Protein AF-A0A2P6QX73-F1 (afdb_monomer_lite)

InterPro domains:
  IPR001680 WD40 repeat [PF00400] (3-36)
  IPR001680 WD40 repeat [PS50082] (3-39)
  IPR015943 WD40/YVTN repeat-like-containing domain superfamily [G3DSA:2.130.10.10] (1-56)
  IPR019775 WD40 repeat, conserved site [PS00678] (23-37)
  IPR036322 WD40-repeat-containing domain superfamily [SSF50978] (4-40)
  IPR044536 Peroxisomal targeting signal 2 receptor [PTHR46027] (1-44)

Foldseek 3Di:
DDADDDPADWPDKDADPVDNQWIWTDGPVQWIWIAGVVCNPDIDIDRDPPPDPDDDPPPPPPDDD

Sequence (65 aa):
MIIPAHEFEILSCDWNKYDNCVIVTASVDKSIKVWDARSIGASICFSTATATPSEKPNARRIGKA

Secondary structure (DSSP, 8-state):
------SS-EEEEEE-SS-TTEEEEEETTSEEEEEETTEEEEEEEEE------------------

pLDDT: mean 75.67, std 14.59, range [46.19, 91.44]

Radius of gyration: 19.23 Å; chains: 1; bounding box: 30×63×33 Å

Structure (mmCIF, N/CA/C/O backbone):
data_AF-A0A2P6QX73-F1
#
_entry.id   AF-A0A2P6QX73-F1
#
loop_
_atom_site.group_PDB
_atom_site.id
_atom_site.type_symbol
_atom_site.label_atom_id
_atom_site.label_alt_id
_atom_site.label_comp_id
_atom_site.label_asym_id
_atom_site.label_entity_id
_atom_site.label_seq_id
_atom_site.pdbx_PDB_ins_code
_atom_site.Cartn_x
_atom_site.Cartn_y
_atom_site.Cartn_z
_atom_site.occupancy
_atom_site.B_iso_or_equiv
_atom_site.auth_seq_id
_atom_site.auth_comp_id
_atom_site.auth_asym_id
_atom_site.auth_atom_id
_atom_site.pdbx_PDB_model_num
ATOM 1 N N . MET A 1 1 ? -0.176 17.722 -7.397 1.00 60.44 1 MET A N 1
ATOM 2 C CA . MET A 1 1 ? -1.174 16.677 -7.717 1.00 60.44 1 MET A CA 1
ATOM 3 C C . MET A 1 1 ? -1.397 15.868 -6.449 1.00 60.44 1 MET A C 1
ATOM 5 O O . MET A 1 1 ? -0.411 15.572 -5.791 1.00 60.44 1 MET A O 1
ATOM 9 N N . ILE A 1 2 ? -2.645 15.596 -6.065 1.00 74.94 2 ILE A N 1
ATOM 10 C CA . ILE A 1 2 ? -2.998 14.869 -4.832 1.00 74.94 2 ILE A CA 1
ATOM 11 C C . ILE A 1 2 ? -3.783 13.628 -5.256 1.00 74.94 2 ILE A C 1
ATOM 13 O O . ILE A 1 2 ? -4.661 13.742 -6.111 1.00 74.94 2 ILE A O 1
ATOM 17 N N . ILE A 1 3 ? -3.447 12.462 -4.702 1.00 77.19 3 ILE A N 1
ATOM 18 C CA . ILE A 1 3 ? -4.068 11.180 -5.055 1.00 77.19 3 ILE A CA 1
ATOM 19 C C . ILE A 1 3 ? -4.760 10.627 -3.803 1.00 77.19 3 ILE A C 1
ATOM 21 O O . ILE A 1 3 ? -4.074 10.361 -2.814 1.00 77.19 3 ILE A O 1
ATOM 25 N N . PRO A 1 4 ? -6.094 10.462 -3.809 1.00 82.38 4 PRO A N 1
ATOM 26 C CA . PRO A 1 4 ? -6.808 9.844 -2.699 1.00 82.38 4 PRO A CA 1
ATOM 27 C C . PRO A 1 4 ? -6.557 8.330 -2.708 1.00 82.38 4 PRO A C 1
ATOM 29 O O . PRO A 1 4 ? -7.128 7.601 -3.518 1.00 82.38 4 PRO A O 1
ATOM 32 N N . ALA A 1 5 ? -5.665 7.861 -1.833 1.00 82.94 5 ALA A N 1
ATOM 33 C CA . ALA A 1 5 ? -5.247 6.461 -1.820 1.00 82.94 5 ALA A CA 1
ATOM 34 C C . ALA A 1 5 ? -6.151 5.561 -0.960 1.00 82.94 5 ALA A C 1
ATOM 36 O O . ALA A 1 5 ? -6.669 4.540 -1.430 1.00 82.94 5 ALA A O 1
ATOM 37 N N . HIS A 1 6 ? -6.356 5.953 0.295 1.00 86.94 6 HIS A N 1
ATOM 38 C CA . HIS A 1 6 ? -7.141 5.230 1.293 1.00 86.94 6 HIS A CA 1
ATOM 39 C C . HIS A 1 6 ? -8.121 6.190 1.973 1.00 86.94 6 HIS A C 1
ATOM 41 O O . HIS A 1 6 ? -7.890 7.397 2.000 1.00 86.94 6 HIS A O 1
ATOM 47 N N . GLU A 1 7 ? -9.217 5.646 2.503 1.00 87.06 7 GLU A N 1
ATOM 48 C CA . GLU A 1 7 ? -10.195 6.405 3.299 1.00 87.06 7 GLU A CA 1
ATOM 49 C C . GLU A 1 7 ? -9.696 6.648 4.735 1.00 87.06 7 GLU A C 1
ATOM 51 O O . GLU A 1 7 ? -10.158 7.553 5.423 1.00 87.06 7 GLU A O 1
ATOM 56 N N . PHE A 1 8 ? -8.701 5.865 5.159 1.00 87.19 8 PHE A N 1
ATOM 57 C CA . PHE A 1 8 ? -8.101 5.896 6.487 1.00 87.19 8 PHE A CA 1
ATOM 58 C C . PHE A 1 8 ? -6.642 6.365 6.445 1.00 87.19 8 PHE A C 1
ATOM 60 O O . PHE A 1 8 ? -6.038 6.522 5.381 1.00 87.19 8 PHE A O 1
ATOM 67 N N . GLU A 1 9 ? -6.056 6.566 7.626 1.00 89.31 9 GLU A N 1
ATOM 68 C CA . GLU A 1 9 ? -4.673 7.016 7.774 1.00 89.31 9 GLU A CA 1
ATOM 69 C C . GLU A 1 9 ? -3.683 6.031 7.141 1.00 89.31 9 GLU A C 1
ATOM 71 O O . GLU A 1 9 ? -3.792 4.805 7.278 1.00 89.31 9 GLU A O 1
ATOM 76 N N . ILE A 1 10 ? -2.707 6.589 6.428 1.00 90.56 10 ILE A N 1
ATOM 77 C CA . ILE A 1 10 ? -1.605 5.846 5.823 1.00 90.56 10 ILE A CA 1
ATOM 78 C C . ILE A 1 10 ? -0.479 5.815 6.850 1.00 90.56 10 ILE A C 1
ATOM 80 O O . ILE A 1 10 ? 0.010 6.862 7.268 1.00 90.56 10 ILE A O 1
ATOM 84 N N . LEU A 1 11 ? -0.078 4.616 7.260 1.00 91.31 11 LEU A N 1
ATOM 85 C CA . LEU A 1 11 ? 0.963 4.434 8.273 1.00 91.31 11 LEU A CA 1
ATOM 86 C C . LEU A 1 11 ? 2.352 4.311 7.655 1.00 91.31 11 LEU A C 1
ATOM 88 O O . LEU A 1 11 ? 3.345 4.676 8.281 1.00 91.31 11 LEU A O 1
ATOM 92 N N . SER A 1 12 ? 2.432 3.778 6.438 1.00 88.31 12 SER A N 1
ATOM 93 C CA . SER A 1 12 ? 3.694 3.641 5.729 1.00 88.31 12 SER A CA 1
ATOM 94 C C . SER A 1 12 ? 3.511 3.777 4.227 1.00 88.31 12 SER A C 1
ATOM 96 O O . SER A 1 12 ? 2.483 3.413 3.647 1.00 88.31 12 SER A O 1
ATOM 98 N N . CYS A 1 13 ? 4.542 4.312 3.591 1.00 89.69 13 CYS A N 1
ATOM 99 C CA . CYS A 1 13 ? 4.691 4.316 2.153 1.00 89.69 13 CYS A CA 1
ATOM 100 C C . CYS A 1 13 ? 6.129 3.944 1.808 1.00 89.69 13 CYS A C 1
ATOM 102 O O . CYS A 1 13 ? 7.059 4.336 2.512 1.00 89.69 13 CYS A O 1
ATOM 104 N N . ASP A 1 14 ? 6.294 3.170 0.743 1.00 90.88 14 ASP A N 1
ATOM 105 C CA . ASP A 1 14 ? 7.607 2.765 0.258 1.00 90.88 14 ASP A CA 1
ATOM 106 C C . ASP A 1 14 ? 7.670 2.873 -1.264 1.00 90.88 14 ASP A C 1
ATOM 108 O O . ASP A 1 14 ? 6.674 2.664 -1.968 1.00 90.88 14 ASP A O 1
ATOM 112 N N . TRP A 1 15 ? 8.842 3.249 -1.765 1.00 90.00 15 TRP A N 1
ATOM 113 C CA . TRP A 1 15 ? 9.093 3.438 -3.190 1.00 90.00 15 TRP A CA 1
ATOM 114 C C . TRP A 1 15 ? 9.884 2.261 -3.735 1.00 90.00 15 TRP A C 1
ATOM 116 O O . TRP A 1 15 ? 10.886 1.847 -3.151 1.00 90.00 15 TRP A O 1
ATOM 126 N N . ASN A 1 16 ? 9.486 1.754 -4.902 1.00 87.81 16 ASN A N 1
ATOM 127 C CA . ASN A 1 16 ? 10.281 0.731 -5.558 1.00 87.81 16 ASN A CA 1
ATOM 128 C C . ASN A 1 16 ? 11.611 1.337 -6.044 1.00 87.81 16 ASN A C 1
ATOM 130 O O . ASN A 1 16 ? 11.638 2.279 -6.831 1.00 87.81 16 ASN A O 1
ATOM 134 N N . LYS A 1 17 ? 12.730 0.756 -5.600 1.00 86.38 17 LYS A N 1
ATOM 135 C CA . LYS A 1 17 ? 14.092 1.176 -5.970 1.00 86.38 17 LYS A CA 1
ATOM 136 C C . LYS A 1 17 ? 14.405 0.991 -7.459 1.00 86.38 17 LYS A C 1
ATOM 138 O O . LYS A 1 17 ? 15.311 1.643 -7.974 1.00 86.38 17 LYS A O 1
ATOM 143 N N . TYR A 1 18 ? 13.727 0.056 -8.119 1.00 86.12 18 TYR A N 1
ATOM 144 C CA . TYR A 1 18 ? 13.997 -0.296 -9.515 1.00 86.12 18 TYR A CA 1
ATOM 145 C C . TYR A 1 18 ? 13.066 0.433 -10.483 1.00 86.12 18 TYR A C 1
ATOM 147 O O . TYR A 1 18 ? 13.518 0.880 -11.533 1.00 86.12 18 TYR A O 1
ATOM 155 N N . ASP A 1 19 ? 11.805 0.619 -10.091 1.00 82.19 19 ASP A N 1
ATOM 156 C CA . ASP A 1 19 ? 10.817 1.358 -10.869 1.00 82.19 19 ASP A CA 1
ATOM 157 C C . ASP A 1 19 ? 10.334 2.579 -10.089 1.00 82.19 19 ASP A C 1
ATOM 159 O O . ASP A 1 19 ? 9.433 2.488 -9.258 1.00 82.19 19 ASP A O 1
ATOM 163 N N . ASN A 1 20 ? 10.863 3.752 -10.437 1.00 81.31 20 ASN A N 1
ATOM 164 C CA . ASN A 1 20 ? 10.473 5.035 -9.832 1.00 81.31 20 ASN A CA 1
ATOM 165 C C . ASN A 1 20 ? 8.996 5.400 -10.057 1.00 81.31 20 ASN A C 1
ATOM 167 O O . ASN A 1 20 ? 8.508 6.386 -9.513 1.00 81.31 20 ASN A O 1
ATOM 171 N N . CYS A 1 21 ? 8.292 4.654 -10.905 1.00 86.75 21 CYS A N 1
ATOM 172 C CA . CYS A 1 21 ? 6.869 4.839 -11.121 1.00 86.75 21 CYS A CA 1
ATOM 173 C C . CYS A 1 21 ? 6.018 4.000 -10.168 1.00 86.75 21 CYS A C 1
ATOM 175 O O . CYS A 1 21 ? 4.817 4.196 -10.165 1.00 86.75 21 CYS A O 1
ATOM 177 N N . VAL A 1 22 ? 6.578 3.090 -9.369 1.00 88.06 22 VAL A N 1
ATOM 178 C CA . VAL A 1 22 ? 5.783 2.209 -8.504 1.00 88.06 22 VAL A CA 1
ATOM 179 C C . VAL A 1 22 ? 5.947 2.602 -7.043 1.00 88.06 22 VAL A C 1
ATOM 181 O O . VAL A 1 22 ? 7.058 2.670 -6.516 1.00 88.06 22 VAL A O 1
ATOM 184 N N . ILE A 1 23 ? 4.816 2.831 -6.382 1.00 89.69 23 ILE A N 1
ATOM 185 C CA . ILE A 1 23 ? 4.738 3.236 -4.979 1.00 89.69 23 ILE A CA 1
ATOM 186 C C . ILE A 1 23 ? 3.761 2.310 -4.266 1.00 89.69 23 ILE A C 1
ATOM 188 O O . ILE A 1 23 ? 2.708 1.964 -4.801 1.00 89.69 23 ILE A O 1
ATOM 192 N N . VAL A 1 24 ? 4.090 1.930 -3.038 1.00 90.06 24 VAL A N 1
ATOM 193 C CA . VAL A 1 24 ? 3.226 1.125 -2.178 1.00 90.06 24 VAL A CA 1
ATOM 194 C C . VAL A 1 24 ? 2.796 1.960 -0.981 1.00 90.06 24 VAL A C 1
ATOM 196 O O . VAL A 1 24 ? 3.617 2.638 -0.368 1.00 90.06 24 VAL A O 1
ATOM 199 N N . THR A 1 25 ? 1.511 1.909 -0.639 1.00 91.44 25 THR A N 1
ATOM 200 C CA . THR A 1 25 ? 0.947 2.562 0.549 1.00 91.44 25 THR A CA 1
ATOM 201 C C . THR A 1 25 ? 0.235 1.538 1.419 1.00 91.44 25 THR A C 1
ATOM 203 O O . THR A 1 25 ? -0.547 0.740 0.904 1.00 91.44 25 THR A O 1
ATOM 206 N N . ALA A 1 26 ? 0.472 1.570 2.730 1.00 91.00 26 ALA A N 1
ATOM 207 C CA . ALA A 1 26 ? -0.218 0.726 3.700 1.00 91.00 26 ALA A CA 1
ATOM 208 C C . ALA A 1 26 ? -1.034 1.577 4.675 1.00 91.00 26 ALA A C 1
ATOM 210 O O . ALA A 1 26 ? -0.558 2.597 5.186 1.00 91.00 26 ALA A O 1
ATOM 211 N N . SER A 1 27 ? -2.261 1.140 4.945 1.00 91.19 27 SER A N 1
ATOM 212 C CA . SER A 1 27 ? -3.204 1.860 5.797 1.00 91.19 27 SER A CA 1
ATOM 213 C C . SER A 1 27 ? -3.690 1.010 6.978 1.00 91.19 27 SER A C 1
ATOM 215 O O . SER A 1 27 ? -3.535 -0.213 7.016 1.00 91.19 27 SER A O 1
ATOM 217 N N . VAL A 1 28 ? -4.269 1.684 7.979 1.00 90.31 28 VAL A N 1
ATOM 218 C CA . VAL A 1 28 ? -4.916 1.084 9.165 1.00 90.31 28 VAL A CA 1
ATOM 219 C C . VAL A 1 28 ? -6.068 0.145 8.782 1.00 90.31 28 VAL A C 1
ATOM 221 O O . VAL A 1 28 ? -6.415 -0.763 9.537 1.00 90.31 28 VAL A O 1
ATOM 224 N N . ASP A 1 29 ? -6.617 0.304 7.578 1.00 84.56 29 ASP A N 1
ATOM 225 C CA . ASP A 1 29 ? -7.655 -0.558 7.005 1.00 84.56 29 ASP A CA 1
ATOM 226 C C . ASP A 1 29 ? -7.187 -1.999 6.695 1.00 84.56 29 ASP A C 1
ATOM 228 O O . ASP A 1 29 ? -7.966 -2.806 6.188 1.00 84.56 29 ASP A O 1
ATOM 232 N N . LYS A 1 30 ? -5.932 -2.345 7.035 1.00 82.94 30 LYS A N 1
ATOM 233 C CA . LYS A 1 30 ? -5.263 -3.635 6.759 1.00 82.94 30 LYS A CA 1
ATOM 234 C C . LYS A 1 30 ? -5.115 -3.929 5.265 1.00 82.94 30 LYS A C 1
ATOM 236 O O . LYS A 1 30 ? -4.785 -5.059 4.878 1.00 82.94 30 LYS A O 1
ATOM 241 N N . SER A 1 31 ? -5.329 -2.915 4.434 1.00 84.88 31 SER A N 1
ATOM 242 C CA . SER A 1 31 ? -5.107 -2.960 3.006 1.00 84.88 31 SER A CA 1
ATOM 243 C C . SER A 1 31 ? -3.811 -2.245 2.647 1.00 84.88 31 SER A C 1
ATOM 245 O O . SER A 1 31 ? -3.366 -1.275 3.266 1.00 84.88 31 SER A O 1
ATOM 247 N N . ILE A 1 32 ? -3.185 -2.783 1.621 1.00 89.38 32 ILE A N 1
ATOM 248 C CA . ILE A 1 32 ? -2.000 -2.252 0.985 1.00 89.38 32 ILE A CA 1
ATOM 249 C C . ILE A 1 32 ? -2.405 -1.964 -0.448 1.00 89.38 32 ILE A C 1
ATOM 251 O O . ILE A 1 32 ? 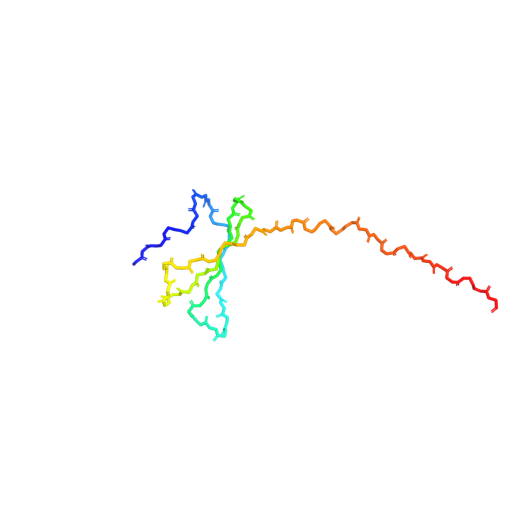-2.930 -2.842 -1.126 1.00 89.38 32 ILE A O 1
ATOM 255 N N . LYS A 1 33 ? -2.171 -0.750 -0.930 1.00 88.31 33 LYS A N 1
ATOM 256 C CA . LYS A 1 33 ? -2.406 -0.410 -2.332 1.00 88.31 33 LYS A CA 1
ATOM 257 C C . LYS A 1 33 ? -1.096 -0.145 -3.043 1.00 88.31 33 LYS A C 1
ATOM 259 O O . LYS A 1 33 ? -0.213 0.530 -2.516 1.00 88.31 33 LYS A O 1
ATOM 264 N N . VAL A 1 34 ? -0.989 -0.687 -4.249 1.00 88.31 34 VAL A N 1
ATOM 265 C CA . VAL A 1 34 ? 0.129 -0.433 -5.157 1.00 88.31 34 VAL A CA 1
ATOM 266 C C . VAL A 1 34 ? -0.331 0.543 -6.227 1.00 88.31 34 VAL A C 1
ATOM 268 O O . VAL A 1 34 ? -1.383 0.352 -6.841 1.00 88.31 34 VAL A O 1
ATOM 271 N N . TRP A 1 35 ? 0.471 1.578 -6.436 1.00 87.75 35 TRP A N 1
ATOM 272 C CA . TRP A 1 35 ? 0.217 2.683 -7.346 1.00 87.75 35 TRP A CA 1
ATOM 273 C C . TRP A 1 35 ? 1.302 2.720 -8.414 1.00 87.75 35 TRP A C 1
ATOM 275 O O . TRP A 1 35 ? 2.485 2.737 -8.081 1.00 87.75 35 TRP A O 1
ATOM 285 N N . ASP A 1 36 ? 0.902 2.777 -9.685 1.00 87.50 36 ASP A N 1
ATOM 286 C CA . ASP A 1 36 ? 1.795 3.163 -10.781 1.00 87.50 36 ASP A CA 1
ATOM 287 C C . ASP A 1 36 ? 1.555 4.646 -11.114 1.00 87.50 36 ASP A C 1
ATOM 289 O O . ASP A 1 36 ? 0.449 5.043 -11.478 1.00 87.50 36 ASP A O 1
ATOM 293 N N . AL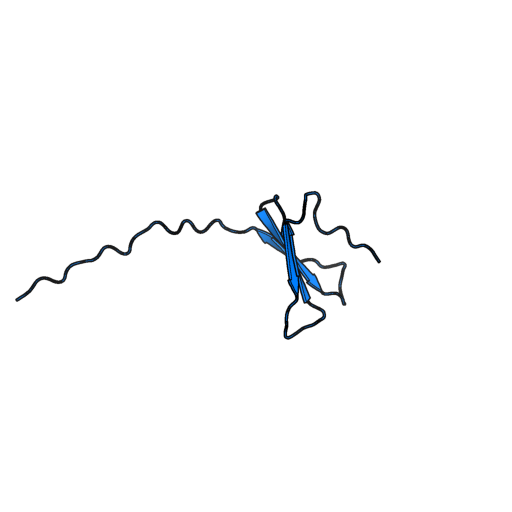A A 1 37 ? 2.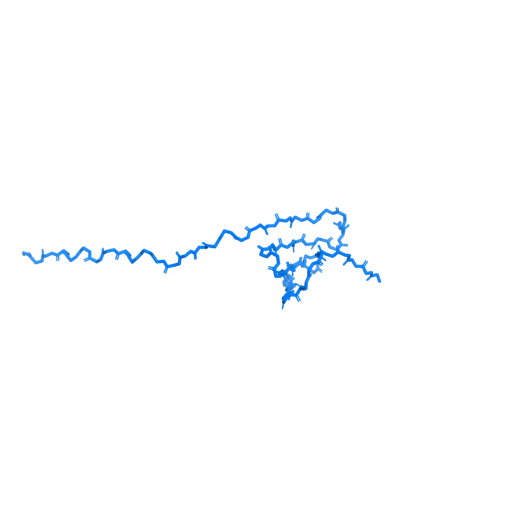585 5.483 -11.008 1.00 80.81 37 ALA A N 1
ATOM 294 C CA . ALA A 1 37 ? 2.568 6.913 -11.299 1.00 80.81 37 ALA A CA 1
ATOM 295 C C . ALA A 1 37 ? 2.198 7.224 -12.760 1.00 80.81 37 ALA A C 1
ATOM 297 O O . ALA A 1 37 ? 1.730 8.322 -13.054 1.00 80.81 37 ALA A O 1
ATOM 298 N N . ARG A 1 38 ? 2.372 6.263 -13.678 1.00 82.12 38 ARG A N 1
ATOM 299 C CA . ARG A 1 38 ? 1.945 6.376 -15.085 1.00 82.12 38 ARG A CA 1
ATOM 300 C C . ARG A 1 38 ? 0.466 6.043 -15.271 1.00 82.12 38 ARG A C 1
ATOM 302 O O . ARG A 1 38 ? -0.130 6.439 -16.267 1.00 82.12 38 ARG A O 1
ATOM 309 N N . SER A 1 39 ? -0.121 5.318 -14.321 1.00 76.25 39 SER A N 1
ATOM 310 C CA . SER A 1 39 ? -1.500 4.835 -14.356 1.00 76.25 39 SER A CA 1
ATOM 311 C C . SER A 1 39 ? -2.149 4.967 -12.977 1.00 76.25 39 SER A C 1
ATOM 313 O O . SER A 1 39 ? -2.579 3.994 -12.359 1.00 76.25 39 SER A O 1
ATOM 315 N N . ILE A 1 40 ? -2.258 6.211 -12.509 1.00 69.38 40 ILE A N 1
ATOM 316 C CA . ILE A 1 40 ? -2.812 6.567 -11.191 1.00 69.38 40 ILE A CA 1
ATOM 317 C C . ILE A 1 40 ? -4.278 6.112 -11.019 1.00 69.38 40 ILE A C 1
ATOM 319 O O . ILE A 1 40 ? -4.755 5.972 -9.896 1.00 69.38 40 ILE A O 1
ATOM 323 N N . GLY A 1 41 ? -4.990 5.835 -12.117 1.00 69.12 41 GLY A N 1
ATOM 324 C CA . GLY A 1 41 ? -6.365 5.324 -12.096 1.00 69.12 41 GLY A CA 1
ATOM 325 C C . GLY A 1 41 ? -6.505 3.824 -11.808 1.00 69.12 41 GLY A C 1
ATOM 326 O O . GLY A 1 41 ? -7.616 3.372 -11.553 1.00 69.12 41 GLY A O 1
ATOM 327 N N . ALA A 1 42 ? -5.415 3.052 -11.838 1.00 69.31 42 ALA A N 1
ATOM 328 C CA . ALA A 1 42 ? -5.439 1.601 -11.656 1.00 69.31 42 ALA A CA 1
ATOM 329 C C . ALA A 1 42 ? -4.583 1.201 -10.447 1.00 69.31 42 ALA A C 1
ATOM 331 O O . ALA A 1 42 ? -3.477 0.686 -10.597 1.00 69.31 42 ALA A O 1
ATOM 332 N N . SER A 1 43 ? -5.082 1.467 -9.237 1.00 74.88 43 SER A N 1
ATOM 333 C CA . SER A 1 43 ? -4.452 0.940 -8.025 1.00 74.88 43 SER A CA 1
ATOM 334 C C . SER A 1 43 ? -4.861 -0.504 -7.780 1.00 74.88 43 SER A C 1
ATOM 336 O O . SER A 1 43 ? -6.029 -0.876 -7.905 1.00 74.88 43 SER A O 1
ATOM 338 N N . ILE A 1 44 ? -3.886 -1.327 -7.410 1.00 82.00 44 ILE A N 1
ATOM 339 C CA . ILE A 1 44 ? -4.120 -2.723 -7.043 1.00 82.00 44 ILE A CA 1
ATOM 340 C C . ILE A 1 44 ? -4.257 -2.775 -5.526 1.00 82.00 44 ILE A C 1
ATOM 342 O O . ILE A 1 44 ? -3.340 -2.369 -4.814 1.00 82.00 44 ILE A O 1
ATOM 346 N N . CYS A 1 45 ? -5.396 -3.261 -5.030 1.00 78.56 45 CYS A N 1
ATOM 347 C CA . CYS A 1 45 ? -5.639 -3.447 -3.603 1.00 78.56 45 CYS A CA 1
ATOM 348 C C . CYS A 1 45 ? -5.215 -4.855 -3.171 1.00 78.56 45 CYS A C 1
ATOM 350 O O . CYS A 1 45 ? -5.777 -5.852 -3.621 1.00 78.56 45 CYS A O 1
ATOM 352 N N . PHE A 1 46 ? -4.242 -4.928 -2.276 1.00 76.25 46 PHE A N 1
ATOM 353 C CA . PHE A 1 46 ? -3.827 -6.125 -1.566 1.00 76.25 46 PHE A CA 1
ATOM 354 C C . PHE A 1 46 ? -4.390 -6.087 -0.149 1.00 76.25 46 PHE A C 1
ATOM 356 O O . PHE A 1 46 ? -4.175 -5.139 0.597 1.00 76.25 46 PHE A O 1
ATOM 363 N N . SER A 1 47 ? -5.090 -7.136 0.262 1.00 71.44 47 SER A N 1
ATOM 364 C CA . SER A 1 47 ? -5.434 -7.349 1.668 1.00 71.44 47 SER A CA 1
ATOM 365 C C . SER A 1 47 ? -4.364 -8.240 2.284 1.00 71.44 47 SER A C 1
ATOM 367 O O . SER A 1 47 ? -4.012 -9.284 1.732 1.00 71.44 47 SER A O 1
ATOM 369 N N . THR A 1 48 ? -3.801 -7.820 3.415 1.00 58.81 48 THR A N 1
ATOM 370 C CA . THR A 1 48 ? -2.809 -8.648 4.101 1.00 58.81 48 THR A CA 1
ATOM 371 C C . THR A 1 48 ? -3.519 -9.811 4.785 1.00 58.81 48 THR A C 1
ATOM 373 O O . THR A 1 48 ? -4.210 -9.639 5.788 1.00 58.81 48 THR A O 1
ATOM 376 N N . ALA A 1 49 ? -3.363 -11.023 4.244 1.00 56.62 49 ALA A N 1
ATOM 377 C CA . ALA A 1 49 ? -3.669 -12.228 4.999 1.00 56.62 49 ALA A CA 1
ATOM 378 C C . ALA A 1 49 ? -2.713 -12.247 6.194 1.00 56.62 49 ALA A C 1
ATOM 380 O O . ALA A 1 49 ? -1.496 -12.330 6.030 1.00 56.62 49 ALA A O 1
ATOM 381 N N . THR A 1 50 ? -3.256 -12.074 7.394 1.00 51.38 50 THR A N 1
ATOM 382 C CA . THR A 1 50 ? -2.493 -12.050 8.639 1.00 51.38 50 THR A CA 1
ATOM 383 C C . THR A 1 50 ? -1.884 -13.439 8.834 1.00 51.38 50 THR A C 1
ATOM 385 O O . THR A 1 50 ? -2.532 -14.342 9.353 1.00 51.38 50 THR A O 1
ATOM 388 N N . ALA A 1 51 ? -0.661 -13.652 8.344 1.00 53.00 51 ALA A N 1
ATOM 389 C CA . ALA A 1 51 ? 0.073 -14.887 8.562 1.00 53.00 51 ALA A CA 1
ATOM 390 C C . ALA A 1 51 ? 0.473 -14.928 10.039 1.00 53.00 51 ALA A C 1
ATOM 392 O O . ALA A 1 51 ? 1.446 -14.300 10.444 1.00 53.00 51 ALA A O 1
ATOM 393 N N . THR A 1 52 ? -0.310 -15.624 10.860 1.00 53.84 52 THR A N 1
ATOM 394 C CA . THR A 1 52 ? 0.073 -15.981 12.226 1.00 53.84 52 THR A CA 1
ATOM 395 C C . THR A 1 52 ? 1.323 -16.863 12.155 1.00 53.84 52 THR A C 1
ATOM 397 O O . THR A 1 52 ? 1.228 -17.985 11.650 1.00 53.84 52 THR A O 1
ATOM 400 N N . PRO A 1 53 ? 2.499 -16.433 12.648 1.00 56.31 53 PRO A N 1
ATOM 401 C CA . PRO A 1 53 ? 3.650 -17.311 12.745 1.00 56.31 53 PRO A CA 1
ATOM 402 C C . PRO A 1 53 ? 3.489 -18.146 14.020 1.00 56.31 53 PRO A C 1
ATOM 404 O O . PRO A 1 53 ? 4.140 -17.898 15.031 1.00 56.31 53 PRO A O 1
ATOM 407 N N . SER A 1 54 ? 2.564 -19.106 14.019 1.00 62.41 54 SER A N 1
ATOM 408 C CA . SER A 1 54 ? 2.401 -20.021 15.151 1.00 62.41 54 SER A CA 1
ATOM 409 C C . SER A 1 54 ? 1.943 -21.409 14.720 1.00 62.41 54 SER A C 1
ATOM 411 O O . SER A 1 54 ? 0.934 -21.913 15.196 1.00 62.41 54 SER A O 1
ATOM 413 N N . GLU A 1 55 ? 2.734 -22.078 13.891 1.00 55.50 55 GLU A N 1
ATOM 414 C CA . GLU A 1 55 ? 2.835 -23.529 14.026 1.00 55.50 55 GLU A CA 1
ATOM 415 C C . GLU A 1 55 ? 4.312 -23.906 13.976 1.00 55.50 55 GLU A C 1
ATOM 417 O O . GLU A 1 55 ? 4.968 -23.861 12.937 1.00 55.50 55 GLU A O 1
ATOM 422 N N . LYS A 1 56 ? 4.876 -24.167 15.162 1.00 46.19 56 LYS A N 1
ATOM 423 C CA . LYS A 1 56 ? 6.244 -24.663 15.313 1.00 46.19 56 LYS A CA 1
ATOM 424 C C . LYS A 1 56 ? 6.332 -25.963 14.503 1.00 46.19 56 LYS A C 1
ATOM 426 O O . LYS A 1 56 ? 5.583 -26.882 14.838 1.00 46.19 56 LYS A O 1
ATOM 431 N N . PRO A 1 57 ? 7.218 -26.096 13.498 1.00 56.47 57 PRO A N 1
ATOM 432 C CA . PRO A 1 57 ? 7.455 -27.389 12.878 1.00 56.47 57 PRO A CA 1
ATOM 433 C C . PRO A 1 57 ? 7.980 -28.314 13.973 1.00 56.47 57 PRO A C 1
ATOM 435 O O . PRO A 1 57 ? 9.059 -28.117 14.534 1.00 56.47 57 PRO A O 1
ATOM 438 N N . ASN A 1 58 ? 7.120 -29.252 14.354 1.00 57.34 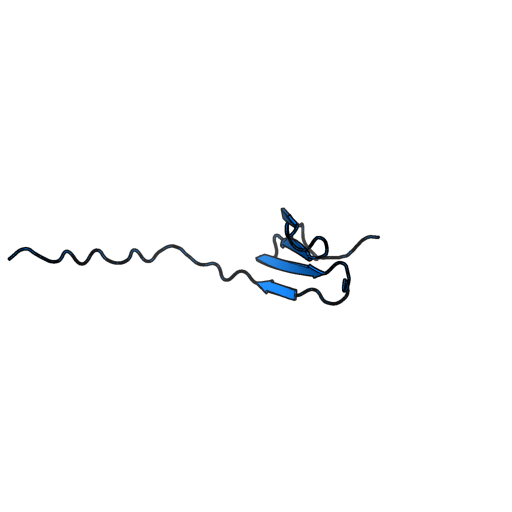58 ASN A N 1
ATOM 439 C CA . ASN A 1 58 ? 7.311 -30.177 15.448 1.00 57.34 58 ASN A CA 1
ATOM 440 C C . ASN A 1 58 ? 8.662 -30.876 15.254 1.00 57.34 58 ASN A C 1
ATOM 442 O O . ASN A 1 58 ? 8.873 -31.562 14.252 1.00 57.34 58 ASN A O 1
ATOM 446 N N . ALA A 1 59 ? 9.593 -30.656 16.185 1.00 59.94 59 ALA A N 1
ATOM 447 C CA . ALA A 1 59 ? 10.893 -31.302 16.199 1.00 59.94 59 ALA A CA 1
ATOM 448 C C . ALA A 1 59 ? 10.681 -32.803 16.428 1.00 59.94 59 ALA A C 1
ATOM 450 O O . ALA A 1 59 ? 10.746 -33.297 17.556 1.00 59.94 59 ALA A O 1
ATOM 451 N N . ARG A 1 60 ? 10.404 -33.546 15.350 1.00 58.31 60 ARG A N 1
ATOM 452 C CA . ARG A 1 60 ? 10.394 -35.005 15.359 1.00 58.31 60 ARG A CA 1
ATOM 453 C C . ARG A 1 60 ? 11.839 -35.467 15.480 1.00 58.31 60 ARG A C 1
ATOM 455 O O . ARG A 1 60 ? 12.530 -35.729 14.504 1.00 58.31 60 ARG A O 1
ATOM 462 N N . ARG A 1 61 ? 12.271 -35.500 16.737 1.00 53.88 61 ARG A N 1
ATOM 463 C CA . ARG A 1 61 ? 13.453 -36.149 17.290 1.00 53.88 61 ARG A CA 1
ATOM 464 C C . ARG A 1 61 ? 13.584 -37.535 16.647 1.00 53.88 61 ARG A C 1
ATOM 466 O O . ARG A 1 61 ? 12.904 -38.470 17.063 1.00 53.88 61 ARG A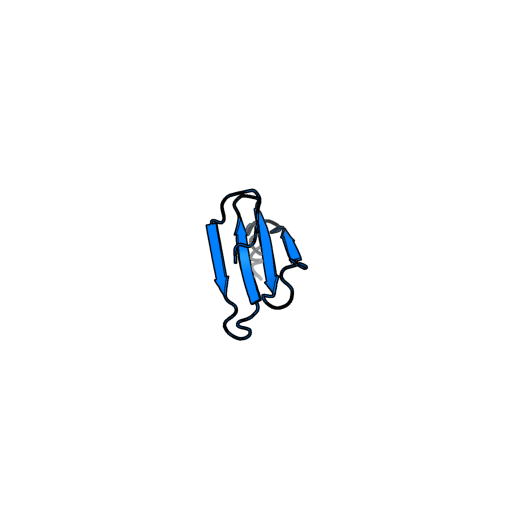 O 1
ATOM 473 N N . ILE A 1 62 ? 14.409 -37.659 15.607 1.00 59.03 62 ILE A N 1
ATOM 474 C CA . ILE A 1 62 ? 14.830 -38.969 15.112 1.00 59.03 62 ILE A CA 1
ATOM 475 C C . ILE A 1 62 ? 15.724 -39.575 16.194 1.00 59.03 62 ILE A C 1
ATOM 477 O O . ILE A 1 62 ? 16.829 -39.112 16.473 1.00 59.03 62 ILE A O 1
ATOM 481 N N . GLY A 1 63 ? 15.156 -40.536 16.917 1.00 49.62 63 GLY A N 1
ATOM 482 C CA . GLY A 1 63 ? 15.873 -41.333 17.893 1.00 49.62 63 GLY A CA 1
ATOM 483 C C . GLY A 1 63 ? 16.955 -42.149 17.195 1.00 49.62 63 GLY A C 1
ATOM 484 O O . GLY A 1 63 ? 16.667 -42.923 16.294 1.00 49.62 63 GLY A O 1
ATOM 485 N N . LYS A 1 64 ? 18.198 -41.910 17.607 1.00 47.72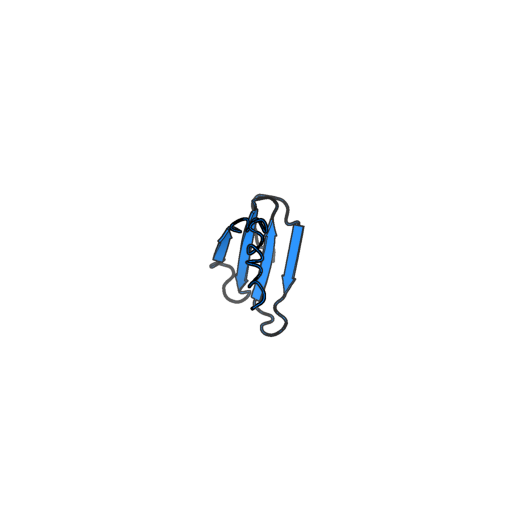 64 LYS A N 1
ATOM 486 C CA . LYS A 1 64 ? 19.158 -42.912 18.086 1.00 47.72 64 LYS A CA 1
ATOM 487 C C . LYS A 1 64 ? 18.788 -44.384 17.789 1.00 47.72 64 LYS A C 1
ATOM 489 O O . LYS A 1 64 ? 17.877 -44.912 18.426 1.00 47.72 64 LYS A O 1
ATOM 494 N N . ALA A 1 65 ? 19.574 -45.030 16.929 1.00 47.00 65 ALA A N 1
ATOM 495 C CA . ALA A 1 65 ? 19.955 -46.443 16.984 1.00 47.00 65 ALA A CA 1
ATOM 496 C C . ALA A 1 65 ? 21.312 -46.586 16.287 1.00 47.00 65 ALA A C 1
ATOM 498 O O . ALA A 1 65 ? 21.455 -45.991 15.195 1.00 47.00 65 ALA A O 1
#

Organism: Rosa chinensis (NCBI:txid74649)